Protein AF-A0A8H7NXJ9-F1 (afdb_monomer_lite)

pLDDT: mean 82.19, std 15.87, range [39.25, 98.5]

Secondary structure (DSSP, 8-state):
-GGGHHHH--TT----PPPHHHHGGGT--TTSSEEP-HHHHHHHHHHHT-TT--HHHHHHHHHHHHHTEE--GGGGGGS-THHHHTT--S-S--S-HHHHHTS-HHHHHHHHHHHHHHHHHHHHT---

InterPro domains:
  IPR002815 Spo11/DNA topoisomerase VI subunit A [PTHR10848] (1-83)
  IPR034136 Topoisomerase 6 subunit A/Spo11, TOPRIM domain [PF21180] (1-81)
  IPR036078 Spo11/DNA topoisomerase VI subunit A superfamily [SSF56726] (2-78)

Organism: NCBI:txid104341

Sequence (128 aa):
MQHENERLVARKIKWLGIYTTELAGLGLSKDELIPINKHDEKKALTMLRRPNLPKRWRKELQHMLHNRRKAEIEVLSLATQSMFISGCSDDGPRLGAHALNSLPPLMHYLIAKISTHVAAERTATGDQ

Radius of gyration: 18.06 Å; chains: 1; bounding box: 39×33×51 Å

Foldseek 3Di:
DVVCVVVPDPPPDDDLDDFPVVCVVQPDDLVLWDFDDPVLLVVLVVQLPDPPDDPSSNVRSVSCNVSRTDDDLCSQLVGDPVSLPPPDDPPDDPPPPVVLVPDRSSVSVVCVSVVVVVVVVDVVVDDD

Structure (mmCIF, N/CA/C/O backbone):
data_AF-A0A8H7NXJ9-F1
#
_entry.id   AF-A0A8H7NXJ9-F1
#
loop_
_atom_site.group_PDB
_atom_site.id
_atom_site.type_symbol
_atom_site.label_atom_id
_atom_site.label_alt_id
_atom_site.label_comp_id
_atom_site.label_asym_id
_atom_site.label_entity_id
_atom_site.label_seq_id
_atom_site.pdbx_PDB_ins_code
_atom_site.Cartn_x
_atom_site.Cartn_y
_atom_site.Cartn_z
_atom_site.occupancy
_atom_site.B_iso_or_equiv
_atom_site.auth_seq_id
_atom_site.auth_comp_id
_atom_site.auth_asym_id
_atom_site.auth_atom_id
_atom_site.pdbx_PDB_model_num
ATOM 1 N N . MET A 1 1 ? -2.407 17.814 24.840 1.00 57.78 1 MET A N 1
ATOM 2 C CA . MET A 1 1 ? -2.459 17.625 23.371 1.00 57.78 1 MET A CA 1
ATOM 3 C C . MET A 1 1 ? -3.635 16.770 22.882 1.00 57.78 1 MET A C 1
ATOM 5 O O . MET A 1 1 ? -4.185 17.116 21.852 1.00 57.78 1 MET A O 1
ATOM 9 N N . GLN A 1 2 ? -4.081 15.697 23.564 1.00 63.75 2 GLN A N 1
ATOM 10 C CA . GLN A 1 2 ? -5.193 14.854 23.05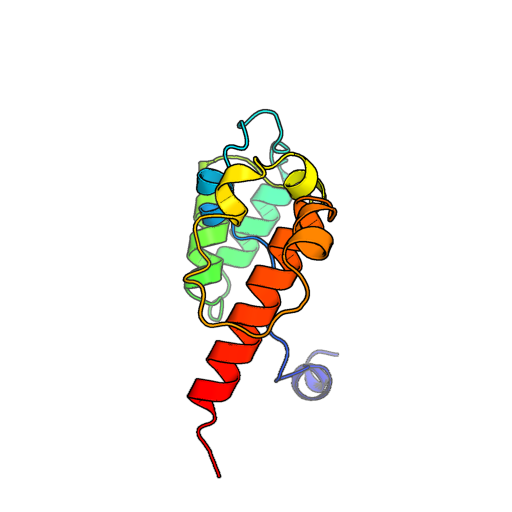4 1.00 63.75 2 GLN A CA 1
ATOM 11 C C . GLN A 1 2 ? -6.529 15.603 22.851 1.00 63.75 2 GLN A C 1
ATOM 13 O O . GLN A 1 2 ? -7.276 15.269 21.936 1.00 63.75 2 GLN A O 1
ATOM 18 N N . HIS A 1 3 ? -6.803 16.637 23.653 1.00 69.62 3 HIS A N 1
ATOM 19 C CA . HIS A 1 3 ? -8.024 17.453 23.568 1.00 69.62 3 HIS A CA 1
ATOM 20 C C . HIS A 1 3 ? -8.119 18.331 22.306 1.00 69.62 3 HIS A C 1
ATOM 22 O O . HIS A 1 3 ? -9.194 18.827 21.995 1.00 69.62 3 HIS A O 1
ATOM 28 N N . GLU A 1 4 ? -7.024 18.511 21.559 1.00 79.38 4 GLU A N 1
ATOM 29 C CA . GLU A 1 4 ? -7.012 19.305 20.320 1.00 79.38 4 GLU A CA 1
ATOM 30 C C . GLU A 1 4 ? -7.112 18.444 19.058 1.00 79.38 4 GLU A C 1
ATOM 32 O O . GLU A 1 4 ? -7.176 18.981 17.954 1.00 79.38 4 GLU A O 1
ATOM 37 N N . ASN A 1 5 ? -7.162 17.113 19.200 1.00 78.19 5 ASN A N 1
ATOM 38 C CA . ASN A 1 5 ? -7.193 16.186 18.068 1.00 78.19 5 ASN A CA 1
ATOM 39 C C . ASN A 1 5 ? -8.282 16.552 17.053 1.00 78.19 5 ASN A C 1
ATOM 41 O O . ASN A 1 5 ? -8.031 16.534 15.855 1.00 78.19 5 ASN A O 1
ATOM 45 N N . GLU A 1 6 ? -9.471 16.940 17.511 1.00 78.25 6 GLU A N 1
ATOM 46 C CA . GLU A 1 6 ? -10.575 17.301 16.616 1.00 78.25 6 GLU A CA 1
ATOM 47 C C . GLU A 1 6 ? -10.291 18.556 15.781 1.00 78.25 6 GLU A C 1
ATOM 49 O O . GLU A 1 6 ? -10.760 18.659 14.649 1.00 78.25 6 GLU A O 1
ATOM 54 N N . ARG A 1 7 ? -9.484 19.483 16.308 1.00 82.06 7 ARG A N 1
ATOM 55 C CA . ARG A 1 7 ? -9.090 20.726 15.628 1.00 82.06 7 ARG A CA 1
ATOM 56 C C . ARG A 1 7 ? -7.870 20.545 14.724 1.00 82.06 7 ARG A C 1
ATOM 58 O O . ARG A 1 7 ? -7.681 21.332 13.805 1.00 82.06 7 ARG A O 1
ATOM 65 N N . LEU A 1 8 ? -7.068 19.505 14.961 1.00 86.25 8 LEU A N 1
ATOM 66 C CA . LEU A 1 8 ? -5.856 19.196 14.193 1.00 86.25 8 LEU A CA 1
ATOM 67 C C . LEU A 1 8 ? -6.089 18.162 13.076 1.00 86.25 8 LEU A C 1
ATOM 69 O O . LEU A 1 8 ? -5.186 17.887 12.286 1.00 86.25 8 LEU A O 1
ATOM 73 N N . VAL A 1 9 ? -7.287 17.575 12.983 1.00 85.44 9 VAL A N 1
ATOM 74 C CA . VAL A 1 9 ? -7.617 16.584 11.951 1.00 85.44 9 VAL A CA 1
ATOM 75 C C . VAL A 1 9 ? -8.102 17.259 10.669 1.00 85.44 9 VAL A C 1
ATOM 77 O O . VAL A 1 9 ? -9.160 17.885 10.616 1.00 85.44 9 VAL A O 1
ATOM 80 N N . ALA A 1 10 ? -7.384 17.014 9.574 1.00 87.88 10 ALA A N 1
ATOM 81 C CA . ALA A 1 10 ? -7.853 17.320 8.228 1.00 87.88 10 ALA A CA 1
ATOM 82 C C . ALA A 1 10 ? -8.948 16.322 7.803 1.00 87.88 10 ALA A C 1
ATOM 84 O O . ALA A 1 10 ? -8.671 15.299 7.180 1.00 87.88 10 ALA A O 1
ATOM 85 N N . ARG A 1 11 ? -10.217 16.613 8.129 1.00 82.75 11 ARG A N 1
ATOM 86 C CA . ARG A 1 11 ? -11.361 15.697 7.898 1.00 82.75 11 ARG A CA 1
ATOM 87 C C . ARG A 1 11 ? -11.540 15.254 6.442 1.00 82.75 11 ARG A C 1
ATOM 89 O O . ARG A 1 11 ? -12.102 14.193 6.198 1.00 82.75 11 ARG A O 1
ATOM 96 N N . LYS A 1 12 ? -11.085 16.065 5.484 1.00 86.06 12 LYS A N 1
ATOM 97 C CA . LYS A 1 12 ? -11.205 15.801 4.042 1.00 86.06 12 LYS A CA 1
ATOM 98 C C . LYS A 1 12 ? -9.989 15.080 3.446 1.00 86.06 12 LYS A C 1
ATOM 100 O O . LYS A 1 12 ? -9.931 14.922 2.232 1.00 86.06 12 LYS A O 1
ATOM 105 N N . ILE A 1 13 ? -9.017 14.654 4.260 1.00 88.81 13 ILE A N 1
ATOM 106 C CA . ILE A 1 13 ? -7.841 13.951 3.744 1.00 88.81 13 ILE A CA 1
ATOM 107 C C . ILE A 1 13 ? -8.235 12.590 3.161 1.00 88.81 13 ILE A C 1
ATOM 109 O O . ILE A 1 13 ? -8.978 11.816 3.770 1.00 88.81 13 ILE A O 1
ATOM 113 N N . LYS A 1 14 ? -7.716 12.291 1.972 1.00 88.19 14 LYS A N 1
ATOM 114 C CA . LYS A 1 14 ? -7.893 11.009 1.290 1.00 88.19 14 LYS A CA 1
ATOM 115 C C . LYS A 1 14 ? -6.522 10.388 1.071 1.00 88.19 14 LYS A C 1
ATOM 117 O O . LYS A 1 14 ? -5.573 11.069 0.691 1.00 88.19 14 LYS A O 1
ATOM 122 N N . TRP A 1 15 ? -6.415 9.089 1.318 1.00 89.88 15 TRP A N 1
ATOM 123 C CA . TRP A 1 15 ? -5.198 8.335 1.042 1.00 89.88 15 TRP A CA 1
ATOM 124 C C . TRP A 1 15 ? -5.323 7.677 -0.333 1.00 89.88 15 TRP A C 1
ATOM 126 O O . TRP A 1 15 ? -6.178 6.813 -0.525 1.00 89.88 15 TRP A O 1
ATOM 136 N N . LEU A 1 16 ? -4.474 8.094 -1.274 1.00 89.69 16 LEU A N 1
ATOM 137 C CA . LEU A 1 16 ? -4.389 7.551 -2.639 1.00 89.69 16 LEU A CA 1
ATOM 138 C C . LEU A 1 16 ? -3.101 6.755 -2.876 1.00 89.69 16 LEU A C 1
ATOM 140 O O . LEU A 1 16 ? -2.724 6.512 -4.019 1.00 89.69 16 LEU A O 1
ATOM 144 N N . GLY A 1 17 ? -2.415 6.368 -1.799 1.00 87.00 17 GLY A N 1
ATOM 145 C CA . GLY A 1 17 ? -1.166 5.622 -1.880 1.00 87.00 17 GLY A CA 1
ATOM 146 C C . GLY A 1 17 ? -1.319 4.269 -2.577 1.00 87.00 17 GLY A C 1
ATOM 147 O O . GLY A 1 17 ? -2.421 3.809 -2.892 1.00 87.00 17 GLY A O 1
ATOM 148 N N . ILE A 1 18 ? -0.186 3.626 -2.834 1.00 87.38 18 ILE A N 1
ATOM 149 C CA . ILE A 1 18 ? -0.129 2.330 -3.513 1.00 87.38 18 ILE A CA 1
ATOM 150 C C . ILE A 1 18 ? -0.592 1.232 -2.561 1.00 87.38 18 ILE A C 1
ATOM 152 O O . ILE A 1 18 ? -0.079 1.109 -1.447 1.00 87.38 18 ILE A O 1
ATOM 156 N N . TYR A 1 19 ? -1.545 0.419 -3.004 1.00 87.88 19 TYR A N 1
ATOM 157 C CA . TYR A 1 19 ? -1.969 -0.752 -2.251 1.00 87.88 19 TYR A CA 1
ATOM 158 C C . TYR A 1 19 ? -1.033 -1.934 -2.525 1.00 87.88 19 TYR A C 1
ATOM 160 O O . TYR A 1 19 ? -0.612 -2.172 -3.654 1.00 87.88 19 TYR A O 1
ATOM 168 N N . THR A 1 20 ? -0.736 -2.725 -1.495 1.00 82.00 20 THR A N 1
ATOM 169 C CA . THR A 1 20 ? 0.075 -3.944 -1.643 1.00 82.00 20 THR A CA 1
ATOM 170 C C . THR A 1 20 ? -0.574 -4.961 -2.573 1.00 82.00 20 THR A C 1
ATOM 172 O O . THR A 1 20 ? 0.121 -5.682 -3.281 1.00 82.00 20 THR A O 1
ATOM 175 N N . THR A 1 21 ? -1.906 -4.986 -2.608 1.00 83.31 21 THR A N 1
ATOM 176 C CA . THR A 1 21 ? -2.674 -5.813 -3.542 1.00 83.31 21 THR A CA 1
ATOM 177 C C . THR A 1 21 ? -2.568 -5.340 -4.992 1.00 83.31 21 THR A C 1
ATOM 179 O O . THR A 1 21 ? -2.660 -6.167 -5.893 1.00 83.31 21 THR A O 1
ATOM 182 N N . GLU A 1 22 ? -2.328 -4.047 -5.234 1.00 84.00 22 GLU A N 1
A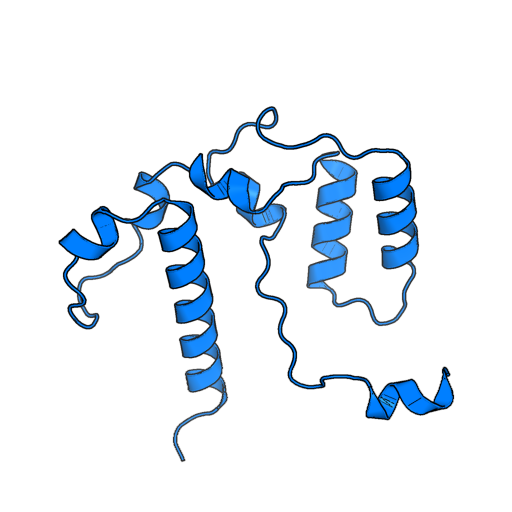TOM 183 C CA . GLU A 1 22 ? -2.108 -3.511 -6.585 1.00 84.00 22 GLU A CA 1
ATOM 184 C C . GLU A 1 22 ? -0.719 -3.876 -7.113 1.00 84.00 22 GLU A C 1
ATOM 186 O O . GLU A 1 22 ? -0.591 -4.173 -8.295 1.00 84.00 22 GLU A O 1
ATOM 191 N N . LEU A 1 23 ? 0.306 -3.909 -6.250 1.00 80.38 23 LEU A N 1
ATOM 192 C CA . LEU A 1 23 ? 1.685 -4.223 -6.655 1.00 80.38 23 LEU A CA 1
ATOM 193 C C . LEU A 1 23 ? 1.797 -5.575 -7.374 1.00 80.38 23 LEU A C 1
ATOM 195 O O . LEU A 1 23 ? 2.560 -5.694 -8.326 1.00 80.38 23 LEU A O 1
ATOM 199 N N . ALA A 1 24 ? 1.005 -6.570 -6.960 1.00 76.44 24 ALA A N 1
ATOM 200 C CA . ALA A 1 24 ? 0.984 -7.887 -7.595 1.00 76.44 24 ALA A CA 1
ATOM 201 C C . ALA A 1 24 ? 0.535 -7.840 -9.069 1.00 76.44 24 ALA A C 1
ATOM 203 O O . ALA A 1 24 ? 0.947 -8.682 -9.860 1.00 76.44 24 ALA A O 1
ATOM 204 N N . GLY A 1 25 ? -0.292 -6.858 -9.441 1.00 80.25 25 GLY A N 1
ATOM 205 C CA . GLY A 1 25 ? -0.753 -6.662 -10.816 1.00 80.25 25 GLY A CA 1
ATOM 206 C C . GLY A 1 25 ? 0.216 -5.869 -11.695 1.00 80.25 25 GLY A C 1
ATOM 207 O O . GLY A 1 25 ? 0.015 -5.819 -12.899 1.00 80.25 25 GLY A O 1
ATOM 208 N N . LEU A 1 26 ? 1.264 -5.261 -11.128 1.00 82.88 26 LEU A N 1
ATOM 209 C CA . LEU A 1 26 ? 2.175 -4.369 -11.861 1.00 82.88 26 LEU A CA 1
ATOM 210 C C . LEU A 1 26 ? 3.361 -5.083 -12.523 1.00 82.88 26 LEU A C 1
ATOM 212 O O . LEU A 1 26 ? 4.249 -4.424 -13.060 1.00 82.88 26 LEU A O 1
ATOM 216 N N . GLY A 1 27 ? 3.397 -6.417 -12.468 1.00 83.25 27 GLY A N 1
ATOM 217 C CA . GLY A 1 27 ? 4.505 -7.210 -13.009 1.00 83.25 27 GLY A CA 1
ATOM 218 C C . GLY A 1 27 ? 5.810 -7.079 -12.218 1.00 83.25 27 GLY A C 1
ATOM 219 O O . GLY A 1 27 ? 6.841 -7.552 -12.682 1.00 83.25 27 GLY A O 1
ATOM 220 N N . LEU A 1 28 ? 5.766 -6.462 -11.033 1.00 85.44 28 LEU A N 1
ATOM 221 C CA . LEU A 1 28 ? 6.926 -6.312 -10.163 1.00 85.44 28 LEU A CA 1
ATOM 222 C C . LEU A 1 28 ? 7.269 -7.652 -9.506 1.00 85.44 28 LEU A C 1
ATOM 224 O O . LEU A 1 28 ? 6.426 -8.312 -8.887 1.00 85.44 28 LEU A O 1
ATOM 228 N N . SER A 1 29 ? 8.530 -8.036 -9.619 1.00 86.75 29 SER A N 1
ATOM 229 C CA . SER A 1 29 ? 9.114 -9.170 -8.924 1.00 86.75 29 SER A CA 1
ATOM 230 C C . SER A 1 29 ? 9.212 -8.905 -7.418 1.00 86.75 29 SER A C 1
ATOM 232 O O . SER A 1 29 ? 9.278 -7.773 -6.936 1.00 86.75 29 SER A O 1
ATOM 234 N N . LYS A 1 30 ? 9.269 -9.981 -6.629 1.00 87.06 30 LYS A N 1
ATOM 235 C CA . LYS A 1 30 ? 9.414 -9.887 -5.168 1.00 87.06 30 LYS A CA 1
ATOM 236 C C . LYS A 1 30 ? 10.761 -9.287 -4.733 1.00 87.06 30 LYS A C 1
ATOM 238 O O . LYS A 1 30 ? 10.867 -8.853 -3.581 1.00 87.06 30 LYS A O 1
ATOM 243 N N . ASP A 1 31 ? 11.749 -9.288 -5.621 1.00 89.56 31 ASP A N 1
ATOM 244 C CA . ASP A 1 31 ? 13.111 -8.815 -5.363 1.00 89.56 31 ASP A CA 1
ATOM 245 C C . ASP A 1 31 ? 13.255 -7.305 -5.589 1.00 89.56 31 ASP A C 1
ATOM 247 O O . ASP A 1 31 ? 14.110 -6.675 -4.974 1.00 89.56 31 ASP A O 1
ATOM 251 N N . GLU A 1 32 ? 12.350 -6.699 -6.361 1.00 90.56 32 GLU A N 1
ATOM 252 C CA . GLU A 1 32 ? 12.203 -5.237 -6.461 1.00 90.56 32 GLU A CA 1
ATOM 253 C C . GLU A 1 32 ? 11.500 -4.641 -5.231 1.00 90.56 32 GLU A C 1
ATOM 255 O O . GLU A 1 32 ? 11.498 -3.428 -5.017 1.00 90.56 32 GLU A O 1
ATOM 260 N N . LEU A 1 33 ? 10.893 -5.493 -4.399 1.00 92.44 33 LEU A N 1
ATOM 261 C CA . LEU A 1 33 ? 10.231 -5.096 -3.165 1.00 92.44 33 LEU A CA 1
ATOM 262 C C . LEU A 1 33 ? 11.162 -5.250 -1.962 1.00 92.44 33 LEU A C 1
ATOM 264 O O . LEU A 1 33 ? 11.878 -6.237 -1.798 1.00 92.44 33 LEU A O 1
ATOM 268 N N . ILE A 1 34 ? 11.046 -4.319 -1.022 1.00 95.00 34 ILE A N 1
ATOM 269 C CA . ILE A 1 34 ? 11.890 -4.275 0.168 1.00 95.00 34 ILE A CA 1
ATOM 270 C C . ILE A 1 34 ? 11.348 -5.268 1.209 1.00 95.00 34 ILE A C 1
ATOM 272 O O . ILE A 1 34 ? 10.167 -5.199 1.571 1.00 95.00 34 ILE A O 1
ATOM 276 N N . PRO A 1 35 ? 12.166 -6.189 1.751 1.00 96.94 35 PRO A N 1
ATOM 277 C CA . PRO A 1 35 ? 11.772 -7.015 2.887 1.00 96.94 35 PRO A CA 1
ATOM 278 C C . PRO A 1 35 ? 11.369 -6.160 4.091 1.00 96.94 35 PRO A C 1
ATOM 280 O O . PRO A 1 35 ? 12.077 -5.226 4.470 1.00 96.94 35 PRO A O 1
ATOM 283 N N . ILE A 1 36 ? 10.245 -6.489 4.732 1.00 97.50 36 ILE A N 1
ATOM 284 C CA . ILE A 1 36 ? 9.886 -5.812 5.985 1.00 97.50 36 ILE A CA 1
ATOM 285 C C . ILE A 1 36 ? 10.850 -6.222 7.099 1.00 97.50 36 ILE A C 1
ATOM 287 O O . ILE A 1 36 ? 11.242 -7.388 7.204 1.00 97.50 36 ILE A O 1
ATOM 291 N N . ASN A 1 37 ? 11.191 -5.277 7.968 1.00 98.25 37 ASN A N 1
ATOM 292 C CA . ASN A 1 37 ? 11.989 -5.550 9.157 1.00 98.25 37 ASN A CA 1
ATOM 293 C C . ASN A 1 37 ? 11.095 -5.770 10.398 1.00 98.25 37 ASN A C 1
ATOM 295 O O . ASN A 1 37 ? 9.869 -5.630 10.357 1.00 98.25 37 ASN A O 1
ATOM 299 N N . LYS A 1 38 ? 11.711 -6.101 11.542 1.00 98.19 38 LYS A N 1
ATOM 300 C CA . LYS A 1 38 ? 10.987 -6.322 12.812 1.00 98.19 38 LYS A CA 1
ATOM 301 C C . LYS A 1 38 ? 10.210 -5.085 13.284 1.00 98.19 38 LYS A C 1
ATOM 303 O O . LYS A 1 38 ? 9.183 -5.218 13.949 1.00 98.19 38 LYS A O 1
ATOM 308 N N . HIS A 1 39 ? 10.700 -3.885 12.971 1.00 98.31 39 HIS A N 1
ATOM 309 C CA . HIS A 1 39 ? 10.036 -2.637 13.336 1.00 98.31 39 HIS A CA 1
ATOM 310 C C . HIS A 1 39 ? 8.755 -2.433 12.519 1.00 98.31 39 HIS A C 1
ATOM 312 O O . HIS A 1 39 ? 7.707 -2.152 13.101 1.00 98.31 39 HIS A O 1
ATOM 318 N N . ASP A 1 40 ? 8.823 -2.643 11.203 1.00 98.12 40 ASP A N 1
ATOM 319 C CA . ASP A 1 40 ? 7.677 -2.581 10.292 1.00 98.12 40 ASP A CA 1
ATOM 320 C C . ASP A 1 40 ? 6.575 -3.555 10.740 1.00 98.12 40 ASP A C 1
ATOM 322 O O . ASP A 1 40 ? 5.409 -3.182 10.870 1.00 98.12 40 ASP A O 1
ATOM 326 N N . GLU A 1 41 ? 6.957 -4.795 11.060 1.00 98.44 41 GLU A N 1
ATOM 327 C CA . GLU A 1 41 ? 6.051 -5.830 11.559 1.00 98.44 41 GLU A CA 1
ATOM 328 C C . GLU A 1 41 ? 5.378 -5.424 12.877 1.00 98.44 41 GLU A C 1
ATOM 330 O O . GLU A 1 41 ? 4.148 -5.436 12.986 1.00 98.44 41 GLU A O 1
ATOM 335 N N . LYS A 1 42 ? 6.166 -4.987 13.870 1.00 98.50 42 LYS A N 1
ATOM 336 C CA . LYS A 1 42 ? 5.635 -4.504 15.153 1.00 98.50 42 LYS A CA 1
ATOM 337 C C . LYS A 1 42 ? 4.676 -3.330 14.946 1.00 98.50 42 LYS A C 1
ATOM 339 O O . LYS A 1 42 ? 3.630 -3.259 15.602 1.00 98.50 42 LYS A O 1
ATOM 344 N N . LYS A 1 43 ? 5.004 -2.414 14.029 1.00 98.44 43 LYS A N 1
ATOM 345 C CA . LYS A 1 43 ? 4.167 -1.259 13.692 1.00 98.44 43 LYS A CA 1
ATOM 346 C C . LYS A 1 43 ? 2.845 -1.695 13.066 1.00 98.44 43 LYS A C 1
ATOM 348 O O . LYS A 1 43 ? 1.797 -1.249 13.534 1.00 98.44 43 LYS A O 1
ATOM 353 N N . ALA A 1 44 ? 2.877 -2.589 12.082 1.00 97.94 44 ALA A N 1
ATOM 354 C CA . ALA A 1 44 ? 1.688 -3.109 11.414 1.00 97.94 44 ALA A CA 1
ATOM 355 C C . ALA A 1 44 ? 0.754 -3.832 12.393 1.00 97.94 44 ALA A C 1
ATOM 357 O O . ALA A 1 44 ? -0.436 -3.524 12.449 1.00 97.94 44 ALA A O 1
ATOM 358 N N . LEU A 1 45 ? 1.296 -4.712 13.241 1.00 98.31 45 LEU A N 1
ATOM 359 C CA . LEU A 1 45 ? 0.529 -5.405 14.282 1.00 98.31 45 LEU A CA 1
ATOM 360 C C . LEU A 1 45 ? -0.101 -4.428 15.283 1.00 98.31 45 LEU A C 1
ATOM 362 O O . LEU A 1 45 ? -1.255 -4.594 15.674 1.00 98.31 45 LEU A O 1
ATOM 366 N N . THR A 1 46 ? 0.620 -3.370 15.662 1.00 98.38 46 THR A N 1
ATOM 367 C CA . THR A 1 46 ? 0.082 -2.316 16.536 1.00 98.38 46 THR A CA 1
ATOM 368 C C . THR A 1 46 ? -1.048 -1.542 15.853 1.00 98.38 46 THR A C 1
ATOM 370 O O . THR A 1 46 ? -2.059 -1.236 16.482 1.00 98.38 46 THR A O 1
ATOM 373 N N . MET A 1 47 ? -0.912 -1.237 14.559 1.00 97.94 47 MET A N 1
ATOM 374 C CA . MET A 1 47 ? -1.952 -0.561 13.778 1.00 97.94 47 MET A CA 1
ATOM 375 C C . MET A 1 47 ? -3.208 -1.424 13.619 1.00 97.94 47 MET A C 1
ATOM 377 O O . MET A 1 47 ? -4.311 -0.900 13.755 1.00 97.94 47 MET A O 1
ATOM 381 N N . LEU A 1 48 ? -3.055 -2.732 13.393 1.00 98.12 48 LEU A N 1
ATOM 382 C CA . LEU A 1 48 ? -4.164 -3.680 13.231 1.00 98.12 48 LEU A CA 1
ATOM 383 C C . LEU A 1 48 ? -5.058 -3.799 14.473 1.00 98.12 48 LEU A C 1
ATOM 385 O O . LEU A 1 48 ? -6.245 -4.090 14.337 1.00 98.12 48 LEU A O 1
ATOM 389 N N . ARG A 1 49 ? -4.520 -3.526 15.667 1.00 97.50 49 ARG A N 1
ATOM 390 C CA . ARG A 1 49 ? -5.278 -3.518 16.931 1.00 97.50 49 ARG A CA 1
ATOM 391 C C . ARG A 1 49 ? -6.159 -2.278 17.114 1.00 97.50 49 ARG A C 1
ATOM 393 O O . ARG A 1 49 ? -6.948 -2.235 18.052 1.00 97.50 49 ARG A O 1
ATOM 400 N N . ARG A 1 50 ? -6.035 -1.254 16.260 1.00 96.31 50 ARG A N 1
ATOM 401 C CA . ARG A 1 50 ? -6.829 -0.022 16.386 1.00 96.31 50 ARG A CA 1
ATOM 402 C C . ARG A 1 50 ? -8.299 -0.289 16.019 1.00 96.31 50 ARG A C 1
ATOM 404 O O . ARG A 1 50 ? -8.550 -0.847 14.947 1.00 96.31 50 ARG A O 1
ATOM 411 N N . PRO A 1 51 ? -9.267 0.160 16.842 1.00 93.31 51 PRO A N 1
ATOM 412 C CA . PRO A 1 51 ? -10.686 -0.125 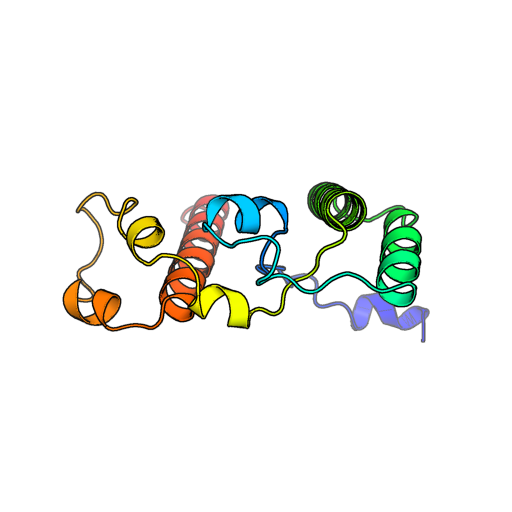16.618 1.00 93.31 51 PRO A CA 1
ATOM 413 C C . PRO A 1 51 ? -11.218 0.520 15.330 1.00 93.31 51 PRO A C 1
ATOM 415 O O . PRO A 1 51 ? -11.931 -0.124 14.569 1.00 93.31 51 PRO A O 1
ATOM 418 N N . ASN A 1 52 ? -10.782 1.745 15.024 1.00 90.69 52 ASN A N 1
ATOM 419 C CA . ASN A 1 52 ? -11.293 2.542 13.901 1.00 90.69 52 ASN A CA 1
ATOM 420 C C . ASN A 1 52 ? -10.406 2.468 12.645 1.00 90.69 52 ASN A C 1
ATOM 422 O O . ASN A 1 52 ? -10.337 3.418 11.869 1.00 90.69 52 ASN A O 1
ATOM 426 N N . LEU A 1 53 ? -9.671 1.368 12.452 1.00 94.38 53 LEU A N 1
ATOM 427 C CA . LEU A 1 53 ? -8.868 1.178 11.243 1.00 94.38 53 LEU A CA 1
ATOM 428 C C . LEU A 1 53 ? -9.789 0.841 10.051 1.00 94.38 53 LEU A C 1
ATOM 430 O O . LEU A 1 53 ? -10.499 -0.167 10.125 1.00 94.38 53 LEU A O 1
ATOM 434 N N . PRO A 1 54 ? -9.757 1.601 8.937 1.00 93.75 54 PRO A N 1
ATOM 435 C CA . PRO A 1 54 ? -10.568 1.293 7.762 1.00 93.75 54 PRO A CA 1
ATOM 436 C C . PRO A 1 54 ? -10.354 -0.143 7.265 1.00 93.75 54 PRO A C 1
ATOM 438 O O . PRO A 1 54 ? -9.218 -0.621 7.190 1.00 93.75 54 PRO A O 1
ATOM 441 N N . LYS A 1 55 ? -11.439 -0.828 6.871 1.00 94.38 55 LYS A N 1
ATOM 442 C CA . LYS A 1 55 ? -11.406 -2.241 6.435 1.00 94.38 55 LYS A CA 1
ATOM 443 C C . LYS A 1 55 ? -10.370 -2.494 5.335 1.00 94.38 55 LYS A C 1
ATOM 445 O O . LYS A 1 55 ? -9.631 -3.473 5.404 1.00 94.38 55 LYS A O 1
ATOM 450 N N . ARG A 1 56 ? -10.277 -1.586 4.355 1.00 92.69 56 ARG A N 1
ATOM 451 C CA . ARG A 1 56 ? -9.288 -1.679 3.273 1.00 92.69 56 ARG A CA 1
ATOM 452 C C . ARG A 1 56 ? -7.861 -1.618 3.818 1.00 92.69 56 ARG A C 1
ATOM 454 O O . ARG A 1 56 ? -7.071 -2.493 3.512 1.00 92.69 56 ARG A O 1
ATOM 461 N N . TRP A 1 57 ? -7.548 -0.675 4.706 1.00 94.94 57 TRP A N 1
ATOM 462 C CA . TRP A 1 57 ? -6.208 -0.568 5.301 1.00 94.94 57 TRP A CA 1
ATOM 463 C C . TRP A 1 57 ? -5.843 -1.791 6.142 1.00 94.94 57 TRP A C 1
ATOM 465 O O . TRP A 1 57 ? -4.702 -2.242 6.110 1.00 94.94 57 TRP A O 1
ATOM 475 N N . ARG A 1 58 ? -6.815 -2.365 6.861 1.00 96.06 58 ARG A N 1
ATOM 476 C CA . ARG A 1 58 ? -6.628 -3.629 7.583 1.00 96.06 58 ARG A CA 1
ATOM 477 C C . ARG A 1 58 ? -6.209 -4.755 6.637 1.00 96.06 58 ARG A C 1
ATOM 479 O O . ARG A 1 58 ? -5.215 -5.420 6.914 1.00 96.06 58 ARG A O 1
ATOM 486 N N . LYS A 1 59 ? -6.931 -4.929 5.524 1.00 94.94 59 LYS A N 1
ATOM 487 C CA . LYS A 1 59 ? -6.616 -5.937 4.501 1.00 94.94 59 LYS A CA 1
ATOM 488 C C . LYS A 1 59 ? -5.192 -5.759 3.972 1.00 94.94 59 LYS A C 1
ATOM 490 O O . LYS A 1 59 ? -4.452 -6.730 3.880 1.00 94.94 59 LYS A O 1
ATOM 495 N N . GLU A 1 60 ? -4.791 -4.531 3.678 1.00 94.94 60 GLU A N 1
ATOM 496 C CA . GLU A 1 60 ? -3.480 -4.224 3.089 1.00 94.94 60 GLU A CA 1
ATOM 497 C C . GLU A 1 60 ? -2.330 -4.438 4.077 1.00 94.94 60 GLU A C 1
ATOM 499 O O . GLU A 1 60 ? -1.314 -5.029 3.727 1.00 94.94 60 GLU A O 1
ATOM 504 N N . LEU A 1 61 ? -2.507 -4.071 5.351 1.00 96.00 61 LEU A N 1
ATOM 505 C CA . LEU A 1 61 ? -1.528 -4.391 6.395 1.00 96.00 61 LEU A CA 1
ATOM 506 C C . LEU A 1 61 ? -1.383 -5.905 6.605 1.00 96.00 61 LEU A C 1
ATOM 508 O O . LEU A 1 61 ? -0.274 -6.387 6.825 1.00 96.00 61 LEU A O 1
ATOM 512 N N . GLN A 1 62 ? -2.481 -6.663 6.520 1.00 96.12 62 GLN A N 1
ATOM 513 C CA . GLN A 1 62 ? -2.435 -8.127 6.574 1.00 96.12 62 GLN A CA 1
ATOM 514 C C . GLN A 1 62 ? -1.689 -8.715 5.367 1.00 96.12 62 GLN A C 1
ATOM 516 O O . GLN A 1 62 ? -0.860 -9.602 5.553 1.00 96.12 62 GLN A O 1
ATOM 521 N N . HIS A 1 63 ? -1.912 -8.190 4.157 1.00 94.06 63 HIS A N 1
ATOM 522 C CA . HIS A 1 63 ? -1.170 -8.606 2.959 1.00 94.06 63 HIS A CA 1
ATOM 523 C C . HIS A 1 63 ? 0.323 -8.281 3.077 1.00 94.06 63 HIS A C 1
ATOM 525 O O . HIS A 1 63 ? 1.154 -9.133 2.777 1.00 94.06 63 HIS A O 1
ATOM 531 N N . MET A 1 64 ? 0.677 -7.097 3.582 1.00 94.75 64 MET A N 1
ATOM 532 C CA . MET A 1 64 ? 2.068 -6.711 3.840 1.00 94.75 64 MET A CA 1
ATOM 533 C C . MET A 1 64 ? 2.766 -7.692 4.800 1.00 94.75 64 MET A C 1
ATOM 535 O O . MET A 1 64 ? 3.888 -8.131 4.540 1.00 94.75 64 MET A O 1
ATOM 539 N N . LEU A 1 65 ? 2.090 -8.065 5.894 1.00 96.62 65 LEU A N 1
ATOM 540 C CA . LEU A 1 65 ? 2.599 -9.024 6.881 1.00 96.62 65 LEU A CA 1
ATOM 541 C C . LEU A 1 65 ? 2.742 -10.437 6.306 1.00 96.62 65 LEU A C 1
ATOM 543 O O . LEU A 1 65 ? 3.738 -11.099 6.588 1.00 96.62 65 LEU A O 1
ATOM 547 N N . HIS A 1 66 ? 1.787 -10.874 5.485 1.00 94.75 66 HIS A N 1
ATOM 548 C CA . HIS A 1 66 ? 1.829 -12.169 4.808 1.00 94.75 66 HIS A CA 1
ATOM 549 C C . HIS A 1 66 ? 2.962 -12.237 3.773 1.00 94.75 66 HIS A C 1
ATOM 551 O O . HIS A 1 66 ? 3.777 -13.156 3.788 1.00 94.75 66 HIS A O 1
ATOM 557 N N . ASN A 1 67 ? 3.070 -11.227 2.906 1.00 91.62 67 ASN A N 1
ATOM 558 C CA . ASN A 1 67 ? 4.040 -11.213 1.809 1.00 91.62 67 ASN A CA 1
ATOM 559 C C . ASN A 1 67 ? 5.462 -10.866 2.272 1.00 91.62 67 ASN A C 1
ATOM 561 O O . ASN A 1 67 ? 6.424 -11.112 1.539 1.00 91.62 67 ASN A O 1
ATOM 565 N N . ARG A 1 68 ? 5.604 -10.313 3.486 1.00 95.56 68 ARG A N 1
ATOM 566 C CA . ARG A 1 68 ? 6.873 -9.856 4.078 1.00 95.56 68 ARG A CA 1
ATOM 567 C C . ARG A 1 68 ? 7.597 -8.839 3.192 1.00 95.56 68 ARG A C 1
ATOM 569 O O . ARG A 1 68 ? 8.828 -8.864 3.085 1.00 95.56 68 ARG A O 1
ATOM 576 N N . ARG A 1 69 ? 6.832 -7.961 2.540 1.00 94.25 69 ARG A N 1
ATOM 577 C CA . ARG A 1 69 ? 7.337 -6.954 1.601 1.00 94.25 69 ARG A CA 1
ATOM 578 C C . ARG A 1 69 ? 6.660 -5.605 1.795 1.00 94.25 69 ARG A C 1
ATOM 580 O O . ARG A 1 69 ? 5.464 -5.553 2.060 1.00 94.25 69 ARG A O 1
ATOM 587 N N . LYS A 1 70 ? 7.438 -4.540 1.631 1.00 94.19 70 LYS A N 1
ATOM 588 C CA . LYS A 1 70 ? 7.007 -3.148 1.493 1.00 94.19 70 LYS A CA 1
ATOM 589 C C . LYS A 1 70 ? 7.620 -2.562 0.219 1.00 94.19 70 LYS A C 1
ATOM 591 O O . LYS A 1 70 ? 8.510 -3.166 -0.372 1.00 94.19 70 LYS A O 1
ATOM 596 N N . ALA A 1 71 ? 7.138 -1.401 -0.192 1.00 92.56 71 ALA A N 1
ATOM 597 C CA . ALA A 1 71 ? 7.606 -0.724 -1.391 1.00 92.56 71 ALA A CA 1
ATOM 598 C C . ALA A 1 71 ? 7.807 0.764 -1.122 1.00 92.56 71 ALA A C 1
ATOM 600 O O . ALA A 1 71 ? 7.048 1.367 -0.357 1.00 92.56 71 ALA A O 1
ATOM 601 N N . GLU A 1 72 ? 8.795 1.341 -1.791 1.00 92.19 72 GLU A N 1
ATOM 602 C CA . GLU A 1 72 ? 8.874 2.782 -2.006 1.00 92.19 72 GLU A CA 1
ATOM 603 C C . GLU A 1 72 ? 8.082 3.138 -3.262 1.00 92.19 72 GLU A C 1
ATOM 605 O O . GLU A 1 72 ? 7.936 2.319 -4.167 1.00 92.19 72 GLU A O 1
ATOM 610 N N . ILE A 1 73 ? 7.542 4.355 -3.321 1.00 90.94 73 ILE A N 1
ATOM 611 C CA . ILE A 1 73 ? 6.720 4.795 -4.458 1.00 90.94 73 ILE A CA 1
ATOM 612 C C . ILE A 1 73 ? 7.484 4.739 -5.787 1.00 90.94 73 ILE A C 1
ATOM 614 O O . ILE A 1 73 ? 6.899 4.452 -6.829 1.00 90.94 73 ILE A O 1
ATOM 618 N N . GLU A 1 74 ? 8.798 4.945 -5.734 1.00 91.25 74 GLU A N 1
ATOM 619 C CA . GLU A 1 74 ? 9.696 4.949 -6.887 1.00 91.25 74 GLU A CA 1
ATOM 620 C C . GLU A 1 74 ? 9.762 3.594 -7.602 1.00 91.25 74 GLU A C 1
ATOM 622 O O . GLU A 1 74 ? 10.052 3.573 -8.799 1.00 91.25 74 GLU A O 1
ATOM 627 N N . VAL A 1 75 ? 9.388 2.490 -6.931 1.00 90.38 75 VAL A N 1
ATOM 628 C CA . VAL A 1 75 ? 9.319 1.146 -7.537 1.00 90.38 75 VAL A CA 1
ATOM 629 C C . VAL A 1 75 ? 8.403 1.113 -8.761 1.00 90.38 75 VAL A C 1
ATOM 631 O O . VAL A 1 75 ? 8.606 0.322 -9.675 1.00 90.38 75 VAL A O 1
ATOM 634 N N . LEU A 1 76 ? 7.408 2.005 -8.821 1.00 89.62 76 LEU A N 1
ATOM 635 C CA . LEU A 1 76 ? 6.505 2.107 -9.965 1.00 89.62 76 LEU A CA 1
ATOM 636 C C . LEU A 1 76 ? 7.224 2.498 -11.256 1.00 89.62 76 LEU A C 1
ATOM 638 O O . LEU A 1 76 ? 6.693 2.240 -12.328 1.00 89.62 76 LEU A O 1
ATOM 642 N N . SER A 1 77 ? 8.418 3.085 -11.176 1.00 89.12 77 SER A N 1
ATOM 643 C CA . SER A 1 77 ? 9.243 3.386 -12.349 1.00 89.12 77 SER A CA 1
ATOM 644 C C . SER A 1 77 ? 9.748 2.123 -13.053 1.00 89.12 77 SER A C 1
ATOM 646 O O . SER A 1 77 ? 10.109 2.198 -14.223 1.00 89.12 77 SER A O 1
ATOM 648 N N . LEU A 1 78 ? 9.750 0.979 -12.359 1.00 85.69 78 LEU A N 1
ATOM 649 C CA . LEU A 1 78 ? 10.126 -0.333 -12.894 1.00 85.69 78 LEU A CA 1
ATOM 650 C C . LEU A 1 78 ? 8.924 -1.107 -13.461 1.00 85.69 78 LEU A C 1
ATOM 652 O O . LEU A 1 78 ? 9.098 -2.111 -14.147 1.00 85.69 78 LEU A O 1
ATOM 656 N N . ALA A 1 79 ? 7.695 -0.651 -13.190 1.00 83.19 79 ALA A N 1
ATOM 657 C CA . ALA A 1 79 ? 6.487 -1.332 -13.638 1.00 83.19 79 ALA A CA 1
ATOM 658 C C . ALA A 1 79 ? 6.370 -1.320 -15.171 1.00 83.19 79 ALA A C 1
ATOM 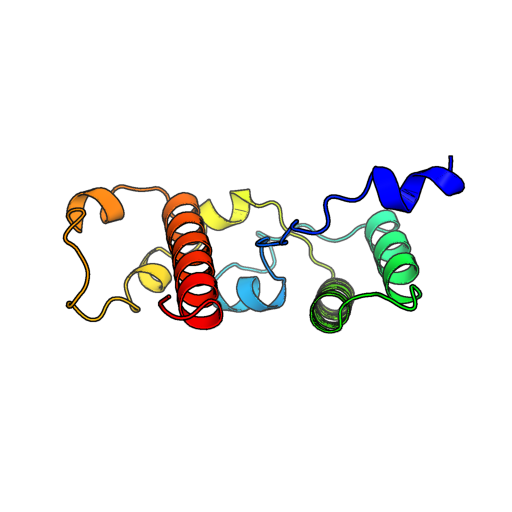660 O O . ALA A 1 79 ? 6.686 -0.330 -15.837 1.00 83.19 79 ALA A O 1
ATOM 661 N N . THR A 1 80 ? 5.875 -2.419 -15.745 1.00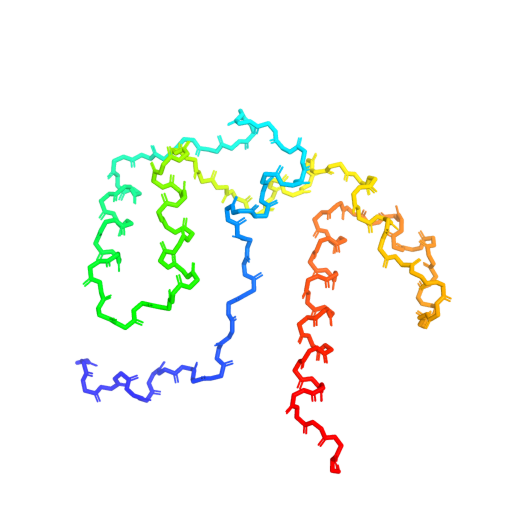 69.44 80 THR A N 1
ATOM 662 C CA . THR A 1 80 ? 5.792 -2.573 -17.202 1.00 69.44 80 THR A CA 1
ATOM 663 C C . THR A 1 80 ? 4.796 -1.581 -17.811 1.00 69.44 80 THR A C 1
ATOM 665 O O . THR A 1 80 ? 3.613 -1.578 -17.472 1.00 69.44 80 THR A O 1
ATOM 668 N N . GLN A 1 81 ? 5.260 -0.771 -18.768 1.00 62.75 81 GLN A N 1
ATOM 669 C CA . GLN A 1 81 ? 4.461 0.262 -19.447 1.00 62.75 81 GLN A CA 1
ATOM 670 C C . GLN A 1 81 ? 3.198 -0.286 -20.132 1.00 62.75 81 GLN A C 1
ATOM 672 O O . GLN A 1 81 ? 2.176 0.398 -20.171 1.00 62.75 81 GLN A O 1
ATOM 677 N N . SER A 1 82 ? 3.235 -1.530 -20.624 1.00 58.00 82 SER A N 1
ATOM 678 C CA . SER A 1 82 ? 2.110 -2.158 -21.334 1.00 58.00 82 SER A CA 1
ATOM 679 C C . SER A 1 82 ? 0.835 -2.266 -20.488 1.00 58.00 82 SER A C 1
ATOM 681 O O . SER A 1 82 ? -0.265 -2.206 -21.033 1.00 58.00 82 SER A O 1
ATOM 683 N N . MET A 1 83 ? 0.965 -2.351 -19.160 1.00 60.12 83 MET A N 1
ATOM 684 C CA . MET A 1 83 ? -0.163 -2.432 -18.223 1.00 60.12 83 MET A CA 1
ATOM 685 C C . MET A 1 83 ? -0.946 -1.114 -18.101 1.00 60.12 83 MET A C 1
ATOM 687 O O . MET A 1 83 ? -2.115 -1.131 -17.726 1.00 60.12 83 MET A O 1
ATOM 691 N N . PHE A 1 84 ? -0.335 0.028 -18.434 1.00 59.78 84 PHE A N 1
ATOM 692 C CA . PHE A 1 84 ? -0.953 1.353 -18.291 1.00 59.78 84 PHE A CA 1
ATOM 693 C C . PHE A 1 84 ? -1.692 1.834 -19.542 1.00 59.78 84 PHE A C 1
ATOM 695 O O . PHE A 1 84 ? -2.502 2.754 -19.455 1.00 59.78 84 PHE A O 1
ATOM 702 N N . ILE A 1 85 ? -1.435 1.210 -20.693 1.00 53.28 85 ILE A N 1
ATOM 703 C CA . ILE A 1 85 ? -2.008 1.605 -21.987 1.00 53.28 85 ILE A CA 1
ATOM 704 C C . ILE A 1 85 ? -3.337 0.877 -22.260 1.00 53.28 85 ILE A C 1
ATOM 706 O O . ILE A 1 85 ? -4.189 1.389 -22.978 1.00 53.28 85 ILE A O 1
ATOM 710 N N . SER A 1 86 ? -3.585 -0.280 -21.636 1.00 50.81 86 SER A N 1
ATOM 711 C CA . SER A 1 86 ? -4.722 -1.144 -21.996 1.00 50.81 86 SER A CA 1
ATOM 712 C C . SER A 1 86 ? -6.110 -0.667 -21.514 1.00 50.81 86 SER A C 1
ATOM 714 O O . SER A 1 86 ? -7.083 -1.395 -21.696 1.00 50.81 86 SER A O 1
ATOM 716 N N . GLY A 1 87 ? -6.224 0.508 -20.882 1.00 48.69 87 GLY A N 1
ATOM 717 C CA . GLY A 1 87 ? -7.462 0.986 -20.245 1.00 48.69 87 GLY A CA 1
ATOM 718 C C . GLY A 1 87 ? -8.164 2.172 -20.918 1.00 48.69 87 GLY A C 1
ATOM 719 O O . GLY A 1 87 ? -9.208 2.594 -20.423 1.00 48.69 87 GLY A O 1
ATOM 720 N N . CYS A 1 88 ? -7.626 2.738 -22.003 1.00 46.47 88 CYS A N 1
ATOM 721 C CA . CYS A 1 88 ? -8.275 3.847 -22.705 1.00 46.47 88 CYS A CA 1
ATOM 722 C C . CYS A 1 88 ? -9.118 3.341 -23.885 1.00 46.47 88 CYS A C 1
ATOM 724 O O . CYS A 1 88 ? -8.607 3.110 -24.978 1.00 46.47 88 CYS A O 1
ATOM 726 N N . SER A 1 89 ? -10.426 3.200 -23.669 1.00 48.03 89 SER A N 1
ATOM 727 C CA . SER A 1 89 ? -11.384 3.332 -24.769 1.00 48.03 89 SER A CA 1
ATOM 728 C C . SER A 1 89 ? -11.352 4.791 -25.245 1.00 48.03 89 SER A C 1
ATOM 730 O O . SER A 1 89 ? -11.329 5.706 -24.422 1.00 48.03 89 SER A O 1
ATOM 732 N N . ASP A 1 90 ? -11.305 4.981 -26.559 1.00 48.41 90 ASP A N 1
ATOM 733 C CA . ASP A 1 90 ? -10.929 6.182 -27.333 1.00 48.41 90 ASP A CA 1
ATOM 734 C C . ASP A 1 90 ? -11.800 7.457 -27.154 1.00 48.41 90 ASP A C 1
ATOM 736 O O . ASP A 1 90 ? -11.698 8.395 -27.936 1.00 48.41 90 ASP A O 1
ATOM 740 N N . ASP A 1 91 ? -12.620 7.572 -26.107 1.00 51.31 91 ASP A N 1
ATOM 741 C CA . ASP A 1 91 ? -13.613 8.657 -25.971 1.00 51.31 91 ASP A CA 1
ATOM 742 C C . ASP A 1 91 ? -13.284 9.680 -24.856 1.00 51.31 91 ASP A C 1
ATOM 744 O O . ASP A 1 91 ? -14.163 10.155 -24.136 1.00 51.31 91 ASP A O 1
ATOM 748 N N . GLY A 1 92 ? -12.003 10.037 -24.678 1.00 46.28 92 GLY A N 1
ATOM 749 C CA . GLY A 1 92 ? -11.535 10.993 -23.656 1.00 46.28 92 GLY A CA 1
ATOM 750 C C . GLY A 1 92 ? -10.708 12.165 -24.212 1.00 46.28 92 GLY A C 1
ATOM 751 O O . GLY A 1 92 ? -10.043 12.019 -25.237 1.00 46.28 92 GLY A O 1
ATOM 752 N N . PRO A 1 93 ? -10.717 13.350 -23.558 1.00 43.91 93 PRO A N 1
ATOM 753 C CA . PRO A 1 93 ? -10.172 14.586 -24.115 1.00 43.91 93 PRO A CA 1
ATOM 754 C C . PRO A 1 93 ? -8.674 14.471 -24.411 1.00 43.91 93 PRO A C 1
ATOM 756 O O . PRO A 1 93 ? -7.871 14.088 -23.562 1.00 43.91 93 PRO A O 1
ATOM 759 N N . ARG A 1 94 ? -8.332 14.847 -25.647 1.00 46.75 94 ARG A N 1
ATOM 760 C CA . ARG A 1 94 ? -7.030 14.732 -26.315 1.00 46.75 94 ARG A CA 1
ATOM 761 C C . ARG A 1 94 ? -5.925 15.584 -25.675 1.00 46.75 94 ARG A C 1
ATOM 763 O O . ARG A 1 94 ? -5.376 16.476 -26.319 1.00 46.75 94 ARG A O 1
ATOM 770 N N . LEU A 1 95 ? -5.525 15.287 -24.441 1.00 50.44 95 LEU A N 1
ATOM 771 C CA . LEU A 1 95 ? -4.132 15.523 -24.065 1.00 50.44 95 LEU A CA 1
ATOM 772 C C . LEU A 1 95 ? -3.323 14.487 -24.853 1.00 50.44 95 LEU A C 1
ATOM 774 O O . LEU A 1 95 ? -3.419 13.296 -24.575 1.00 50.44 95 LEU A O 1
ATOM 778 N N . GLY A 1 96 ? -2.669 14.934 -25.930 1.00 52.09 96 GLY A N 1
ATOM 779 C CA . GLY A 1 96 ? -2.191 14.071 -27.013 1.00 52.09 96 GLY A CA 1
ATOM 780 C C . GLY A 1 96 ? -1.519 12.794 -26.508 1.00 52.09 96 GLY A C 1
ATOM 781 O O . GLY A 1 96 ? -0.562 12.867 -25.742 1.00 52.09 96 GLY A O 1
ATOM 782 N N . ALA A 1 97 ? -2.009 11.632 -26.949 1.00 56.25 97 ALA A N 1
ATOM 783 C CA . ALA A 1 97 ? -1.533 10.310 -26.531 1.00 56.25 97 ALA A CA 1
ATOM 784 C C . ALA A 1 97 ? 0.004 10.170 -26.596 1.00 56.25 97 ALA A C 1
ATOM 786 O O . ALA A 1 97 ? 0.611 9.508 -25.760 1.00 56.25 97 ALA A O 1
ATOM 787 N N . HIS A 1 98 ? 0.651 10.880 -27.526 1.00 55.69 98 HIS A N 1
ATOM 788 C CA . HIS A 1 98 ? 2.108 10.973 -27.639 1.00 55.69 98 HIS A CA 1
ATOM 789 C C . HIS A 1 98 ? 2.812 11.605 -26.425 1.00 55.69 98 HIS A C 1
ATOM 791 O O . HIS A 1 98 ? 3.896 11.158 -26.064 1.00 55.69 98 HIS A O 1
ATOM 797 N N . ALA A 1 99 ? 2.219 12.619 -25.788 1.00 62.41 99 ALA A N 1
ATOM 798 C CA . ALA A 1 99 ? 2.801 13.282 -24.621 1.00 62.41 99 ALA A CA 1
ATOM 799 C C . ALA A 1 99 ? 2.718 12.398 -23.372 1.00 62.41 99 ALA A C 1
ATOM 801 O O . ALA A 1 99 ? 3.668 12.352 -22.596 1.00 62.41 99 ALA A O 1
ATOM 802 N N . LEU A 1 100 ? 1.613 11.657 -23.210 1.00 63.09 100 LEU A N 1
ATOM 803 C CA . LEU A 1 100 ? 1.489 10.665 -22.146 1.00 63.09 100 LEU A CA 1
ATOM 804 C C . LEU A 1 100 ? 2.515 9.554 -22.351 1.00 63.09 100 LEU A C 1
ATOM 806 O O . LEU A 1 100 ? 3.266 9.308 -21.428 1.00 63.09 100 LEU A O 1
ATOM 810 N N . ASN A 1 101 ? 2.644 8.980 -23.552 1.00 66.19 101 ASN A N 1
ATOM 811 C CA . ASN A 1 101 ? 3.609 7.905 -23.845 1.00 66.19 101 ASN A CA 1
ATOM 812 C C . ASN A 1 101 ? 5.087 8.272 -23.592 1.00 66.19 101 ASN A C 1
ATOM 814 O O . ASN A 1 101 ? 5.932 7.384 -23.518 1.00 66.19 101 ASN A O 1
ATOM 818 N N . SER A 1 102 ? 5.411 9.563 -23.472 1.00 78.50 102 SER A N 1
ATOM 819 C CA . SER A 1 102 ? 6.750 10.045 -23.113 1.00 78.50 102 SER A CA 1
ATOM 820 C C . SER A 1 102 ? 6.995 10.097 -21.599 1.00 78.50 102 SER A C 1
ATOM 822 O O . SER A 1 102 ? 8.120 10.378 -21.177 1.00 78.50 102 SER A O 1
ATOM 824 N N . LEU A 1 103 ? 5.971 9.902 -20.766 1.00 82.81 103 LEU A N 1
ATOM 825 C CA . LEU A 1 103 ? 6.097 10.038 -19.323 1.00 82.81 103 LEU A CA 1
ATOM 826 C C . LEU A 1 103 ? 6.701 8.779 -18.684 1.00 82.81 103 LEU A C 1
ATOM 828 O O . LEU A 1 103 ? 6.445 7.653 -19.118 1.00 82.81 103 LEU A O 1
ATOM 832 N N . PRO A 1 104 ? 7.459 8.940 -17.586 1.00 86.44 104 PRO A N 1
ATOM 833 C CA . PRO A 1 104 ? 7.893 7.806 -16.786 1.00 86.44 104 PRO A CA 1
ATOM 834 C C . PRO A 1 104 ? 6.693 6.980 -16.278 1.00 86.44 104 PRO A C 1
ATOM 836 O O . PRO A 1 104 ? 5.649 7.561 -15.956 1.00 86.44 104 PRO A O 1
ATOM 839 N N . PRO A 1 105 ? 6.826 5.650 -16.113 1.00 86.62 105 PRO A N 1
ATOM 840 C CA . PRO A 1 105 ? 5.737 4.780 -15.645 1.00 86.62 105 PRO A CA 1
ATOM 841 C C . PRO A 1 105 ? 5.084 5.235 -14.328 1.00 86.62 105 PRO A C 1
ATOM 843 O O . PRO A 1 105 ? 3.861 5.198 -14.183 1.00 86.62 105 PRO A O 1
ATOM 846 N N . LEU A 1 106 ? 5.877 5.766 -13.390 1.00 89.12 106 LEU A N 1
ATOM 847 C CA . LEU A 1 106 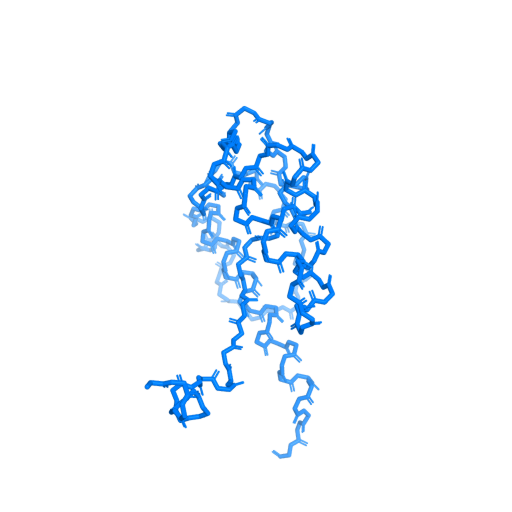? 5.376 6.358 -12.146 1.00 89.12 106 LEU A CA 1
ATOM 848 C C . LEU A 1 106 ? 4.384 7.509 -12.403 1.00 89.12 106 LEU A C 1
ATOM 850 O O . LEU A 1 106 ? 3.350 7.593 -11.741 1.00 89.12 106 LEU A O 1
ATOM 854 N N . MET A 1 107 ? 4.669 8.385 -13.370 1.00 89.56 107 MET A N 1
ATOM 855 C CA . MET A 1 107 ? 3.784 9.504 -13.713 1.00 89.56 107 MET A CA 1
ATOM 856 C C . MET A 1 107 ? 2.486 9.016 -14.347 1.00 89.56 107 MET A C 1
ATOM 858 O O . MET A 1 107 ? 1.419 9.489 -13.960 1.00 89.56 107 MET A O 1
ATOM 862 N N . HIS A 1 108 ? 2.554 8.024 -15.238 1.00 87.38 108 HIS A N 1
ATOM 863 C CA . HIS A 1 108 ? 1.354 7.377 -15.772 1.00 87.38 108 HIS A CA 1
ATOM 864 C C . HIS A 1 108 ? 0.460 6.828 -14.663 1.00 87.38 108 HIS A C 1
ATOM 866 O O . HIS A 1 108 ? -0.733 7.133 -14.627 1.00 87.38 108 HIS A O 1
ATOM 872 N N . TYR A 1 109 ? 1.042 6.067 -13.731 1.00 87.88 109 TYR A N 1
ATOM 873 C CA . TYR A 1 109 ? 0.310 5.502 -12.602 1.00 87.88 109 TYR A CA 1
ATOM 874 C C . TYR A 1 109 ? -0.364 6.597 -11.766 1.00 87.88 109 TYR A C 1
ATOM 876 O O . TYR A 1 109 ? -1.554 6.501 -11.457 1.00 87.88 109 TYR A O 1
ATOM 884 N N . LEU A 1 110 ? 0.376 7.649 -11.401 1.00 90.31 110 LEU A N 1
ATOM 885 C CA . LEU A 1 110 ? -0.149 8.713 -10.545 1.00 90.31 110 LEU A CA 1
ATOM 886 C C . LEU A 1 110 ? -1.256 9.507 -11.230 1.00 90.31 110 LEU A C 1
ATOM 888 O O . LEU A 1 110 ? -2.297 9.731 -10.614 1.00 90.31 110 LEU A O 1
ATOM 892 N N . ILE A 1 111 ? -1.068 9.884 -12.496 1.00 91.31 111 ILE A N 1
ATOM 893 C CA . ILE A 1 111 ? -2.092 10.594 -13.266 1.00 91.31 111 ILE A CA 1
ATOM 894 C C . ILE A 1 111 ? -3.348 9.731 -13.371 1.00 91.31 111 ILE A C 1
ATOM 896 O O . ILE A 1 111 ? -4.429 10.203 -13.031 1.00 91.31 111 ILE A O 1
ATOM 900 N N . ALA A 1 112 ? -3.223 8.460 -13.766 1.00 88.19 112 ALA A N 1
ATOM 901 C CA . ALA A 1 112 ? -4.367 7.559 -13.875 1.00 88.19 112 ALA A CA 1
ATOM 902 C C . ALA A 1 112 ? -5.108 7.415 -12.535 1.00 88.19 112 ALA A C 1
ATOM 904 O O . ALA A 1 112 ? -6.334 7.550 -12.476 1.00 88.19 112 ALA A O 1
ATOM 905 N N . LYS A 1 113 ? -4.374 7.201 -11.438 1.00 90.00 113 LYS A N 1
ATOM 906 C CA . LYS A 1 113 ? -4.952 6.990 -10.106 1.00 90.00 113 LYS A CA 1
ATOM 907 C C . LYS A 1 113 ? -5.642 8.236 -9.557 1.00 90.00 113 LYS A C 1
ATOM 909 O O . LYS A 1 113 ? -6.743 8.134 -9.013 1.00 90.00 113 LYS A O 1
ATOM 914 N N . ILE A 1 114 ? -5.027 9.407 -9.721 1.00 92.44 114 ILE A N 1
ATOM 915 C CA . ILE A 1 114 ? -5.603 10.688 -9.297 1.00 92.44 114 ILE A CA 1
ATOM 916 C C . ILE A 1 114 ? -6.825 11.019 -10.153 1.00 92.44 114 ILE A C 1
ATOM 918 O O . ILE A 1 114 ? -7.882 11.300 -9.594 1.00 92.44 114 ILE A O 1
ATOM 922 N N . SER A 1 115 ? -6.721 10.927 -11.481 1.00 92.81 115 SER A N 1
ATOM 923 C CA . SER A 1 115 ? -7.833 11.214 -12.396 1.00 92.81 115 SER A CA 1
ATOM 924 C C . SER A 1 115 ? -9.038 10.317 -12.126 1.00 92.81 115 SER A C 1
ATOM 926 O O . SER A 1 115 ? -10.158 10.815 -12.032 1.00 92.81 115 SER A O 1
ATOM 928 N N . THR A 1 116 ? -8.813 9.016 -11.905 1.00 90.44 116 THR A N 1
ATOM 929 C CA . THR A 1 116 ? -9.880 8.067 -11.541 1.00 90.44 116 THR A CA 1
ATOM 930 C C . THR A 1 116 ? -10.552 8.467 -10.231 1.00 90.44 116 THR A C 1
ATOM 932 O O . THR A 1 116 ? -11.776 8.442 -10.124 1.00 90.44 116 THR A O 1
ATOM 935 N N . HIS A 1 117 ? -9.768 8.870 -9.227 1.00 90.44 117 HIS A N 1
ATOM 936 C CA . HIS A 1 117 ? -10.323 9.298 -7.948 1.00 90.44 117 HIS A CA 1
ATOM 937 C C . HIS A 1 117 ? -11.125 10.599 -8.067 1.00 90.44 117 HIS A C 1
ATOM 939 O O . HIS A 1 117 ? -12.226 10.688 -7.531 1.00 90.44 117 HIS A O 1
ATOM 945 N N . VAL A 1 118 ? -10.610 11.587 -8.803 1.00 91.31 118 VAL A N 1
ATOM 946 C CA . VAL A 1 118 ? -11.303 12.860 -9.051 1.00 91.31 118 VAL A CA 1
ATOM 947 C C . VAL A 1 118 ? -12.612 12.629 -9.808 1.00 91.31 118 VAL A C 1
ATOM 949 O O . VAL A 1 118 ? -13.628 13.220 -9.448 1.00 91.31 118 VAL A O 1
ATOM 952 N N . ALA A 1 119 ? -12.617 11.755 -10.818 1.00 89.75 119 ALA A N 1
ATOM 953 C CA . ALA A 1 119 ? -13.830 11.393 -11.546 1.00 89.75 119 ALA A CA 1
ATOM 954 C C . ALA A 1 119 ? -14.862 10.710 -10.633 1.00 89.75 119 ALA A C 1
ATOM 956 O O . ALA A 1 119 ? -16.024 11.110 -10.622 1.00 89.75 119 ALA A O 1
ATOM 957 N N . ALA A 1 120 ? -14.433 9.746 -9.811 1.00 87.81 120 ALA A N 1
ATOM 958 C CA . ALA A 1 120 ? -15.312 9.060 -8.867 1.00 87.81 120 ALA A CA 1
ATOM 959 C C . ALA A 1 120 ? -15.940 10.023 -7.842 1.00 87.81 120 ALA A C 1
ATOM 961 O O . ALA A 1 120 ? -17.137 9.940 -7.571 1.00 87.81 120 ALA A O 1
ATOM 962 N N . GLU A 1 121 ? -15.167 10.972 -7.304 1.00 86.12 121 GLU A N 1
ATOM 963 C CA . GLU A 1 121 ? -15.698 11.976 -6.373 1.00 86.12 121 GLU A CA 1
ATOM 964 C C . GLU A 1 121 ? -16.702 12.909 -7.074 1.00 86.12 121 GLU A C 1
ATOM 966 O O . GLU A 1 121 ? -17.759 13.158 -6.507 1.00 86.12 121 GLU A O 1
ATOM 971 N N . ARG A 1 122 ? -16.454 13.331 -8.327 1.00 84.06 122 ARG A N 1
ATOM 972 C CA . ARG A 1 122 ? -17.420 14.131 -9.114 1.00 84.06 122 ARG A CA 1
ATOM 973 C C . ARG A 1 122 ? -18.749 13.405 -9.319 1.00 84.06 122 ARG A C 1
ATOM 975 O O . ARG A 1 122 ? -19.801 14.014 -9.157 1.00 84.06 122 ARG A O 1
ATOM 982 N N . THR A 1 123 ? -18.710 12.107 -9.627 1.00 81.00 123 THR A N 1
ATOM 983 C CA . THR A 1 123 ? -19.933 11.297 -9.770 1.00 81.00 123 THR A CA 1
ATOM 984 C C . THR A 1 123 ? -20.670 11.100 -8.445 1.00 81.00 123 THR A C 1
ATOM 986 O O . THR A 1 123 ? -21.894 11.054 -8.429 1.00 81.00 123 THR A O 1
ATOM 989 N N . ALA A 1 124 ? -19.944 11.027 -7.324 1.00 75.00 124 ALA A N 1
ATOM 990 C CA . ALA A 1 124 ? -20.537 10.900 -5.995 1.00 75.00 124 ALA A CA 1
ATOM 991 C C . ALA A 1 124 ? -21.153 12.215 -5.490 1.00 75.00 124 ALA A C 1
ATOM 993 O O . ALA A 1 124 ? -22.063 12.181 -4.664 1.00 75.00 124 ALA A O 1
ATOM 994 N N . THR A 1 125 ? -20.666 13.361 -5.975 1.00 71.44 125 THR A N 1
ATOM 995 C CA . THR A 1 125 ? -21.190 14.688 -5.627 1.00 71.44 125 THR A CA 1
ATOM 996 C C . THR A 1 125 ? -22.265 15.212 -6.572 1.00 71.44 125 THR A C 1
ATOM 998 O O . THR A 1 125 ? -22.724 16.306 -6.289 1.00 71.44 125 THR A O 1
ATOM 1001 N N . GLY A 1 126 ? -22.623 14.465 -7.632 1.00 53.31 126 GLY A N 1
ATOM 1002 C CA . GLY A 1 126 ? -23.726 14.685 -8.585 1.00 53.31 126 GLY A CA 1
ATOM 1003 C C . GLY A 1 126 ? -24.172 16.132 -8.810 1.00 53.31 126 GLY A C 1
ATOM 1004 O O . GLY A 1 126 ? -24.777 16.702 -7.914 1.00 53.31 126 GLY A O 1
ATOM 1005 N N . ASP A 1 127 ? -23.926 16.659 -10.017 1.00 51.41 127 ASP A N 1
ATOM 1006 C CA . ASP A 1 127 ? -24.574 17.848 -10.605 1.00 51.41 127 ASP A CA 1
ATOM 1007 C C . ASP A 1 127 ? -25.646 18.513 -9.718 1.00 51.41 127 ASP A C 1
ATOM 1009 O O . ASP A 1 127 ? -26.788 18.051 -9.623 1.00 51.41 127 ASP A O 1
ATOM 1013 N N . GLN A 1 128 ? -25.253 19.628 -9.103 1.00 39.25 128 GLN A N 1
ATOM 1014 C CA . GLN A 1 128 ? -26.132 20.754 -8.799 1.00 39.25 128 GLN A CA 1
ATOM 1015 C C . GLN A 1 128 ? -25.575 21.989 -9.493 1.00 39.25 128 GLN A C 1
ATOM 1017 O O . GLN A 1 128 ? -24.339 22.189 -9.413 1.00 39.25 128 GLN A O 1
#